Protein AF-A0A0F3P1H4-F1 (afdb_monomer)

Solvent-accessible surface area (backbone atoms only — not comparable to full-atom values): 3948 Å² total; per-residue (Å²): 133,50,44,24,34,41,29,38,34,51,95,96,37,83,43,80,75,44,78,48,79,49,78,92,46,72,68,59,51,54,47,44,42,65,71,44,52,52,49,53,46,57,71,76,52,87,66,84,75,95,71,81,64,51,74,48,76,49,75,53,71,75,128

Sequence (63 aa):
MKRSMIAAFYNGKVIVPFLFEGNCNKSIFESYIQAILIKELNSEQASTTKTFICLYCIISSKN

Secondary structure (DSSP, 8-state):
--EEEEEEEETTEEEEEEEEES---HHHHHHHIIIIIHHHHHHTTS-S----PEEEEE-----

Organism: NCBI:txid1359175

Mean predicted aligned error: 7.69 Å

Structure (mmCIF, N/CA/C/O backbone):
data_AF-A0A0F3P1H4-F1
#
_entry.id   AF-A0A0F3P1H4-F1
#
loop_
_atom_site.group_PDB
_atom_site.id
_atom_site.type_symbol
_atom_site.label_atom_id
_atom_site.label_alt_id
_atom_site.label_comp_id
_atom_site.label_asym_id
_atom_site.label_entity_id
_atom_site.label_seq_id
_atom_site.pdbx_PDB_ins_code
_atom_site.Cartn_x
_atom_site.Cartn_y
_atom_site.Cartn_z
_atom_site.occupancy
_atom_site.B_iso_or_equiv
_atom_site.auth_seq_id
_atom_site.auth_comp_id
_atom_site.auth_asym_id
_atom_site.auth_atom_id
_atom_site.pdbx_PDB_model_num
ATOM 1 N N . MET A 1 1 ? 3.698 -3.120 -20.891 1.00 65.94 1 MET A N 1
ATOM 2 C CA . MET A 1 1 ? 4.082 -2.241 -19.760 1.00 65.94 1 MET A CA 1
ATOM 3 C C . MET A 1 1 ? 3.529 -2.823 -18.471 1.00 65.94 1 MET A C 1
ATOM 5 O O . MET A 1 1 ? 2.403 -3.307 -18.472 1.00 65.94 1 MET A O 1
ATOM 9 N N . LYS A 1 2 ? 4.322 -2.833 -17.395 1.00 80.06 2 LYS A N 1
ATOM 10 C CA . LYS A 1 2 ? 3.935 -3.427 -16.109 1.00 80.06 2 LYS A CA 1
ATOM 11 C C . LYS A 1 2 ? 3.038 -2.458 -15.339 1.00 80.06 2 LYS A C 1
ATOM 13 O O . LYS A 1 2 ? 3.467 -1.341 -15.073 1.00 80.06 2 LYS A O 1
ATOM 18 N N . ARG A 1 3 ? 1.823 -2.881 -14.988 1.00 83.75 3 ARG A N 1
ATOM 19 C CA . ARG A 1 3 ? 0.905 -2.112 -14.136 1.00 83.75 3 ARG A CA 1
ATOM 20 C C . ARG A 1 3 ? 1.010 -2.604 -12.695 1.00 83.75 3 ARG A C 1
ATOM 22 O O . ARG A 1 3 ? 0.965 -3.803 -12.437 1.00 83.75 3 ARG A O 1
ATOM 29 N N . SER A 1 4 ? 1.156 -1.675 -11.767 1.00 88.50 4 SER A N 1
ATOM 30 C CA . SER A 1 4 ? 1.272 -1.939 -10.336 1.00 88.50 4 SER A CA 1
ATOM 31 C C . SER A 1 4 ? 0.203 -1.162 -9.581 1.00 88.50 4 SER A C 1
ATOM 33 O O . SER A 1 4 ? -0.276 -0.127 -10.044 1.00 88.50 4 SER A O 1
ATOM 35 N N . MET A 1 5 ? -0.182 -1.677 -8.418 1.00 89.81 5 MET A N 1
ATOM 36 C CA 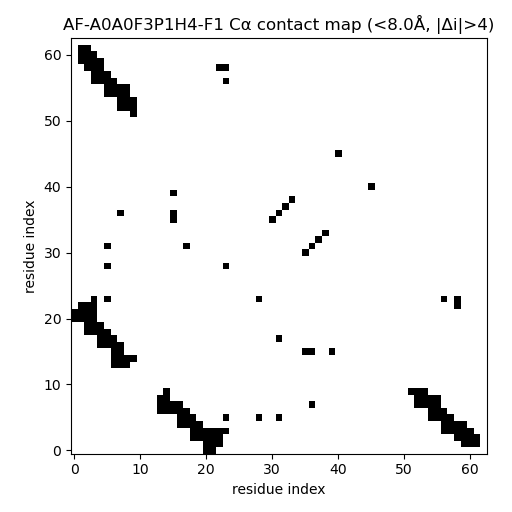. MET A 1 5 ? -1.113 -1.016 -7.518 1.00 89.81 5 MET A CA 1
ATOM 37 C C . MET A 1 5 ? -0.490 -0.906 -6.133 1.00 89.81 5 MET A C 1
ATOM 39 O O . MET A 1 5 ? 0.022 -1.891 -5.600 1.00 89.81 5 MET A O 1
ATOM 43 N N . ILE A 1 6 ? -0.567 0.277 -5.540 1.00 89.56 6 ILE A N 1
ATOM 44 C CA . ILE A 1 6 ? -0.294 0.492 -4.121 1.00 89.56 6 ILE A CA 1
ATOM 45 C C . ILE A 1 6 ? -1.603 0.871 -3.440 1.00 89.56 6 ILE A C 1
ATOM 47 O O . ILE A 1 6 ? -2.392 1.631 -3.993 1.00 89.56 6 ILE A O 1
ATOM 51 N N . ALA A 1 7 ? -1.865 0.293 -2.274 1.00 89.06 7 ALA A N 1
ATOM 52 C CA . ALA A 1 7 ? -3.062 0.600 -1.512 1.00 89.06 7 ALA A CA 1
ATOM 53 C C . ALA A 1 7 ? -2.810 0.446 -0.013 1.00 89.06 7 ALA A C 1
ATOM 55 O O . ALA A 1 7 ? -1.889 -0.253 0.426 1.00 89.06 7 ALA A O 1
ATOM 56 N N . ALA A 1 8 ? -3.665 1.090 0.771 1.00 85.56 8 ALA A N 1
ATOM 57 C CA . ALA A 1 8 ? -3.742 0.906 2.206 1.00 85.56 8 ALA A CA 1
ATOM 58 C C . ALA A 1 8 ? -4.731 -0.223 2.533 1.00 85.56 8 ALA A C 1
ATOM 60 O O . ALA A 1 8 ? -5.732 -0.409 1.846 1.00 85.56 8 ALA A O 1
ATOM 61 N N . PHE A 1 9 ? -4.459 -0.990 3.584 1.00 82.94 9 PHE A N 1
ATOM 62 C CA . PHE A 1 9 ? -5.366 -2.011 4.092 1.00 82.94 9 PHE A CA 1
ATOM 63 C C . PHE A 1 9 ? -5.733 -1.705 5.536 1.00 82.94 9 PHE A C 1
ATOM 65 O O . PHE A 1 9 ? -4.860 -1.524 6.389 1.00 82.94 9 PHE A O 1
ATOM 72 N N . TYR A 1 10 ? -7.033 -1.649 5.800 1.00 81.56 10 TYR A N 1
ATOM 73 C CA . TYR A 1 10 ? -7.588 -1.313 7.101 1.00 81.56 10 TYR A CA 1
ATOM 74 C C . TYR A 1 10 ? -8.871 -2.106 7.356 1.00 81.56 10 TYR A C 1
ATOM 76 O O . TYR A 1 10 ? -9.736 -2.189 6.487 1.00 81.56 10 TYR A O 1
ATOM 84 N N . ASN A 1 11 ? -8.997 -2.707 8.545 1.00 84.25 11 ASN A N 1
ATOM 85 C CA . ASN A 1 11 ? -10.173 -3.480 8.972 1.00 84.25 11 ASN A CA 1
ATOM 86 C C . ASN A 1 11 ? -10.680 -4.490 7.924 1.00 84.25 11 ASN A C 1
ATOM 88 O O . ASN A 1 11 ? -11.876 -4.572 7.641 1.00 84.25 11 ASN A O 1
ATOM 92 N N . GLY A 1 12 ? -9.764 -5.251 7.316 1.00 81.75 12 GLY A N 1
ATOM 93 C CA . GLY A 1 12 ? -10.119 -6.265 6.320 1.00 81.75 12 GLY A CA 1
ATOM 94 C C . GLY A 1 12 ? -10.448 -5.709 4.929 1.00 81.75 12 GLY A C 1
ATOM 95 O O . GLY A 1 12 ? -10.848 -6.477 4.056 1.00 81.75 12 GLY A O 1
ATOM 96 N N . LYS A 1 13 ? -10.301 -4.397 4.705 1.00 82.75 13 LYS A N 1
ATOM 97 C CA . LYS A 1 13 ? -10.656 -3.714 3.457 1.00 82.75 13 LYS A CA 1
ATOM 98 C C . LYS A 1 13 ? -9.455 -3.002 2.848 1.00 82.75 13 LYS A C 1
ATOM 100 O O . LYS A 1 13 ? -8.651 -2.397 3.552 1.00 82.75 13 LYS A O 1
ATOM 105 N N . VAL A 1 14 ? -9.372 -3.042 1.521 1.00 84.75 14 VAL A N 1
ATOM 106 C CA . VAL A 1 14 ? -8.460 -2.193 0.750 1.00 84.75 14 VAL A CA 1
ATOM 107 C C . VAL A 1 14 ? -9.080 -0.802 0.647 1.00 84.75 14 VAL A C 1
ATOM 109 O O . VAL A 1 14 ? -10.229 -0.671 0.230 1.00 84.75 14 VAL A O 1
ATOM 112 N N . ILE A 1 15 ? -8.320 0.219 1.020 1.00 85.00 15 ILE A N 1
ATOM 113 C CA . ILE A 1 15 ? -8.699 1.629 0.956 1.00 85.00 15 ILE A CA 1
ATOM 114 C C . ILE A 1 15 ? -7.640 2.406 0.169 1.00 85.00 15 ILE A C 1
ATOM 116 O O . ILE A 1 15 ? -6.472 2.012 0.112 1.00 85.00 15 ILE A O 1
ATOM 120 N N . VAL A 1 16 ? -8.061 3.516 -0.437 1.00 88.81 16 VAL A N 1
ATOM 121 C CA . VAL A 1 16 ? -7.176 4.462 -1.136 1.00 88.81 16 VAL A CA 1
ATOM 122 C C . VAL A 1 16 ? -6.276 3.788 -2.203 1.00 88.81 16 VAL A C 1
ATOM 124 O O . VAL A 1 16 ? -5.061 3.951 -2.193 1.00 88.81 16 VAL A O 1
ATOM 127 N N . PRO A 1 17 ? -6.806 2.966 -3.129 1.00 89.94 17 PRO A N 1
ATOM 128 C CA . PRO A 1 17 ? -5.968 2.324 -4.138 1.00 89.94 17 PRO A CA 1
ATOM 129 C C . PRO A 1 17 ? -5.410 3.340 -5.148 1.00 89.94 17 PRO A C 1
ATOM 131 O O . PRO A 1 17 ? -6.131 4.205 -5.639 1.00 89.94 17 PRO A O 1
ATOM 134 N N . PHE A 1 18 ? -4.142 3.181 -5.528 1.00 88.94 18 PHE A N 1
ATOM 135 C CA . PHE A 1 18 ? -3.485 3.957 -6.577 1.00 88.94 18 PHE A CA 1
ATOM 136 C C . PHE A 1 18 ? -2.801 3.039 -7.595 1.00 88.94 18 PHE A C 1
ATOM 138 O O . PHE A 1 18 ? -1.968 2.198 -7.246 1.00 88.94 18 PHE A O 1
ATOM 145 N N . LEU A 1 19 ? -3.162 3.209 -8.867 1.00 90.75 19 LEU A N 1
ATOM 146 C CA . LEU A 1 19 ? -2.613 2.463 -9.998 1.00 90.75 19 LEU A CA 1
ATOM 147 C C . LEU A 1 19 ? -1.510 3.274 -10.677 1.00 90.75 19 LEU A C 1
ATOM 149 O O . LEU A 1 19 ? -1.691 4.456 -10.956 1.00 90.75 19 LEU A O 1
ATOM 153 N N . PHE A 1 20 ? -0.391 2.626 -10.989 1.00 88.25 20 PHE A N 1
ATOM 154 C CA . PHE A 1 20 ? 0.739 3.257 -11.664 1.00 88.25 20 PHE A CA 1
ATOM 155 C C . PHE A 1 20 ? 1.474 2.279 -12.583 1.00 88.25 20 PHE A C 1
ATOM 157 O O . PHE A 1 20 ? 1.324 1.057 -12.486 1.00 88.25 20 PHE A O 1
ATOM 164 N N . GLU A 1 21 ? 2.283 2.819 -13.488 1.00 89.81 21 GLU A N 1
ATOM 165 C CA . GLU A 1 21 ? 3.141 2.025 -14.363 1.00 89.81 21 GLU A CA 1
ATOM 166 C C . GLU A 1 21 ? 4.542 1.858 -13.77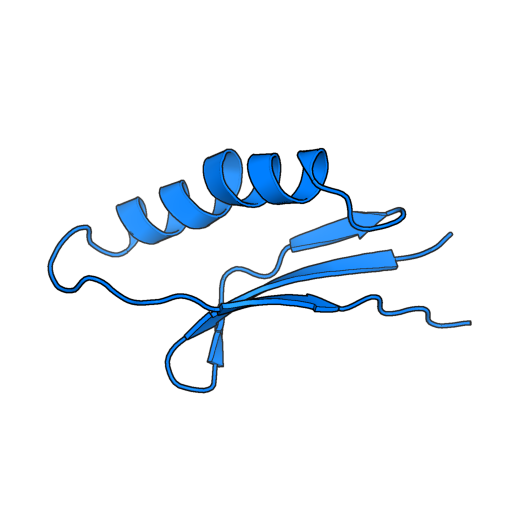6 1.00 89.81 21 GLU A C 1
ATOM 168 O O . GLU A 1 21 ? 5.110 2.769 -13.177 1.00 89.81 21 GLU A O 1
ATOM 173 N N . GLY A 1 22 ? 5.120 0.677 -13.976 1.00 86.38 22 GLY A N 1
ATOM 174 C CA . GLY A 1 22 ? 6.450 0.333 -13.493 1.00 86.38 22 GLY A CA 1
ATOM 175 C C . GLY A 1 22 ? 6.437 -0.452 -12.184 1.00 86.38 22 GLY A C 1
ATOM 176 O O . GLY A 1 22 ? 5.439 -1.058 -11.788 1.00 86.38 22 GLY A O 1
ATOM 177 N N . ASN A 1 23 ? 7.602 -0.513 -11.545 1.00 85.19 23 ASN A N 1
ATOM 178 C CA . ASN A 1 23 ? 7.808 -1.253 -10.305 1.00 85.19 23 ASN A CA 1
ATOM 179 C C . ASN A 1 23 ? 7.598 -0.356 -9.095 1.00 85.19 23 ASN A C 1
ATOM 181 O O . ASN A 1 23 ? 8.011 0.799 -9.095 1.00 85.19 23 ASN A O 1
ATOM 185 N N . CYS A 1 24 ? 7.050 -0.935 -8.033 1.00 82.94 24 CYS A N 1
ATOM 186 C CA . CYS A 1 24 ? 7.054 -0.305 -6.724 1.00 82.94 24 CYS A CA 1
ATOM 187 C C . CYS A 1 24 ? 8.488 -0.054 -6.254 1.00 82.94 24 CYS A C 1
ATOM 189 O O . CYS A 1 24 ? 9.336 -0.942 -6.340 1.00 82.94 24 CYS A O 1
ATOM 191 N N . ASN A 1 25 ? 8.749 1.136 -5.732 1.00 86.81 25 ASN A N 1
ATOM 192 C CA . ASN A 1 25 ? 10.008 1.479 -5.089 1.00 86.81 25 ASN A CA 1
ATOM 193 C C . ASN A 1 25 ? 9.739 2.437 -3.920 1.00 86.81 25 ASN A C 1
ATOM 195 O O . ASN A 1 25 ? 8.613 2.906 -3.735 1.00 86.81 25 ASN A O 1
ATOM 199 N N . LYS A 1 26 ? 10.783 2.732 -3.142 1.00 86.00 26 LYS A N 1
ATOM 200 C CA . LYS A 1 26 ? 10.686 3.600 -1.963 1.00 86.00 26 LYS A CA 1
ATOM 201 C C . LYS A 1 26 ? 10.127 4.993 -2.292 1.00 86.00 26 LYS A C 1
ATOM 203 O O . LYS A 1 26 ? 9.273 5.475 -1.562 1.00 86.00 26 LYS A O 1
ATOM 208 N N . SER A 1 27 ? 10.543 5.601 -3.403 1.00 90.44 27 SER A N 1
ATOM 209 C CA . SER A 1 27 ? 10.091 6.943 -3.795 1.00 90.44 27 SER A CA 1
ATOM 210 C C . SER A 1 27 ? 8.600 6.974 -4.151 1.00 90.44 27 SER A C 1
ATOM 212 O O . SER A 1 27 ? 7.884 7.871 -3.710 1.00 90.44 27 SER A O 1
ATOM 214 N N . ILE A 1 28 ? 8.104 5.967 -4.878 1.00 89.00 28 ILE A N 1
ATOM 215 C CA . ILE A 1 28 ? 6.672 5.830 -5.195 1.00 89.00 28 ILE A CA 1
ATOM 216 C C . ILE A 1 28 ? 5.862 5.613 -3.916 1.00 89.00 28 ILE A C 1
ATOM 218 O O . ILE A 1 28 ? 4.804 6.210 -3.745 1.00 89.00 28 ILE A O 1
ATOM 222 N N . PHE A 1 29 ? 6.375 4.790 -3.004 1.00 85.75 29 PHE A N 1
ATOM 223 C CA . PHE A 1 29 ? 5.742 4.526 -1.717 1.00 85.75 29 PHE A CA 1
ATOM 224 C C . PHE A 1 29 ? 5.636 5.787 -0.845 1.00 85.75 29 PHE A C 1
ATOM 226 O O . PHE A 1 29 ? 4.551 6.113 -0.370 1.00 85.75 29 PHE A O 1
ATOM 233 N N . GLU A 1 30 ? 6.733 6.528 -0.671 1.00 88.62 30 GLU A N 1
ATOM 234 C CA . GLU A 1 30 ? 6.752 7.785 0.093 1.00 88.62 30 GLU A CA 1
ATOM 235 C C . GLU A 1 30 ? 5.829 8.836 -0.533 1.00 88.62 30 GLU A C 1
ATOM 237 O O . GLU A 1 30 ? 5.063 9.495 0.174 1.00 88.62 30 GLU A O 1
ATOM 242 N N . SER A 1 31 ? 5.840 8.929 -1.866 1.00 90.88 31 SER A N 1
ATOM 243 C CA . SER A 1 31 ? 4.965 9.832 -2.617 1.00 90.88 31 SER A CA 1
ATOM 244 C C . SER A 1 31 ? 3.491 9.474 -2.426 1.00 90.88 31 SER A C 1
ATOM 246 O O . SER A 1 31 ? 2.682 10.358 -2.163 1.00 90.88 31 SER A O 1
ATOM 248 N N . TYR A 1 32 ? 3.134 8.188 -2.492 1.00 89.81 32 TYR A N 1
ATOM 249 C CA . TYR A 1 32 ? 1.777 7.715 -2.211 1.00 89.81 32 TYR A CA 1
ATOM 250 C C . TYR A 1 32 ? 1.335 8.074 -0.785 1.00 89.81 32 TYR A C 1
ATOM 252 O O . TYR A 1 32 ? 0.223 8.570 -0.597 1.00 89.81 32 TYR A O 1
ATOM 260 N N . ILE A 1 33 ? 2.205 7.884 0.217 1.00 86.81 33 ILE A N 1
ATOM 261 C CA . ILE A 1 33 ? 1.889 8.236 1.608 1.00 86.81 33 ILE A CA 1
ATOM 262 C C . ILE A 1 33 ? 1.587 9.731 1.734 1.00 86.81 33 ILE A C 1
ATOM 264 O O . ILE A 1 33 ? 0.537 10.104 2.253 1.00 86.81 33 ILE A O 1
ATOM 268 N N . GLN A 1 34 ? 2.500 10.588 1.274 1.00 88.56 34 GLN A N 1
ATOM 269 C CA . GLN A 1 34 ? 2.386 12.033 1.477 1.00 88.56 34 GLN A CA 1
ATOM 270 C C . GLN A 1 34 ? 1.295 12.669 0.618 1.00 88.56 34 GLN A C 1
ATOM 272 O O . GLN A 1 34 ? 0.561 13.541 1.084 1.00 88.56 34 GLN A O 1
ATOM 277 N N . ALA A 1 35 ? 1.206 12.267 -0.649 1.00 89.88 35 ALA A N 1
ATOM 278 C CA . ALA A 1 35 ? 0.334 12.925 -1.608 1.00 89.88 35 ALA A CA 1
ATOM 279 C C . ALA A 1 35 ? -1.102 12.404 -1.561 1.00 89.88 35 ALA A C 1
ATOM 281 O O . ALA A 1 35 ? -2.003 13.172 -1.89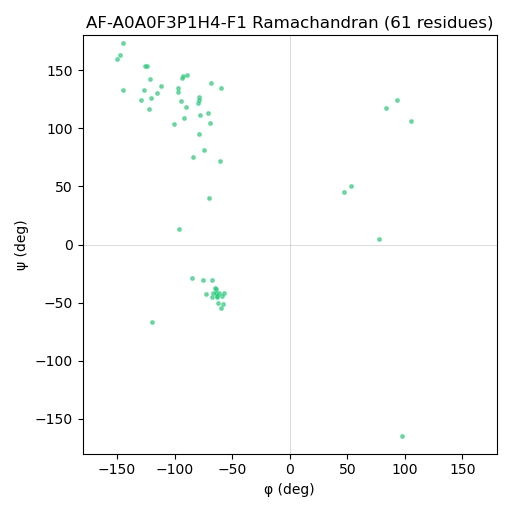0 1.00 89.88 35 ALA A O 1
ATOM 282 N N . ILE A 1 36 ? -1.303 11.140 -1.177 1.00 89.25 36 ILE A N 1
ATOM 283 C CA . ILE A 1 36 ? -2.603 10.470 -1.263 1.00 89.25 36 ILE A CA 1
ATOM 284 C C . ILE A 1 36 ? -3.050 10.031 0.130 1.00 89.25 36 ILE A C 1
ATOM 286 O O . ILE A 1 36 ? -3.981 10.616 0.670 1.00 89.25 36 ILE A O 1
ATOM 290 N N . LEU A 1 37 ? -2.359 9.073 0.760 1.00 85.31 37 LEU A N 1
ATOM 291 C CA . LEU A 1 37 ? -2.850 8.448 1.994 1.00 85.31 37 LEU A CA 1
ATOM 292 C C . LEU A 1 37 ? -3.086 9.457 3.126 1.00 85.31 37 LEU A C 1
ATOM 294 O O . LEU A 1 37 ? -4.163 9.474 3.708 1.00 85.31 37 LEU A O 1
ATOM 298 N N . ILE A 1 38 ? -2.105 10.310 3.437 1.00 84.75 38 ILE A N 1
ATOM 299 C CA . ILE A 1 38 ? -2.241 11.30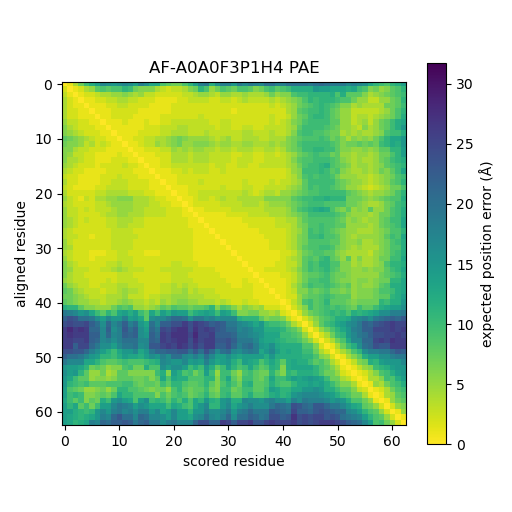5 4.512 1.00 84.75 38 ILE A CA 1
ATOM 300 C C . ILE A 1 38 ? -3.345 12.316 4.186 1.00 84.75 38 ILE A C 1
ATOM 302 O O . ILE A 1 38 ? -4.083 12.718 5.081 1.00 84.75 38 ILE A O 1
ATOM 306 N N . LYS A 1 39 ? -3.485 12.724 2.920 1.00 83.00 39 LYS A N 1
ATOM 307 C CA . LYS A 1 39 ? -4.518 13.691 2.524 1.00 83.00 39 LYS A CA 1
ATOM 308 C C . LYS A 1 39 ? -5.921 13.107 2.650 1.00 83.00 39 LYS A C 1
ATOM 310 O O . LYS A 1 39 ? -6.782 13.768 3.219 1.00 83.00 39 LYS A O 1
ATOM 315 N N . GLU A 1 40 ? -6.119 11.878 2.182 1.00 82.62 40 GLU A N 1
ATOM 316 C CA . GLU A 1 40 ? -7.395 11.162 2.284 1.00 82.62 40 GLU A CA 1
ATOM 317 C C . GLU A 1 40 ? -7.775 10.915 3.752 1.00 82.62 40 GLU A C 1
ATOM 319 O O . GLU A 1 40 ? -8.883 11.240 4.169 1.00 82.62 40 GLU A O 1
ATOM 324 N N . LEU A 1 41 ? -6.826 10.468 4.585 1.00 78.06 41 LEU A N 1
ATOM 325 C CA . LEU A 1 41 ? -7.066 10.269 6.021 1.00 78.06 41 LEU A CA 1
ATOM 326 C C . LEU A 1 41 ? -7.370 11.576 6.764 1.00 78.06 41 LEU A C 1
ATOM 328 O O . LEU A 1 41 ? -8.214 11.600 7.657 1.00 78.06 41 LEU A O 1
ATOM 332 N N . ASN A 1 42 ? -6.704 12.675 6.401 1.00 71.81 42 ASN A N 1
ATOM 333 C CA . ASN A 1 42 ? -7.004 13.988 6.970 1.00 71.81 42 ASN A CA 1
ATOM 334 C C . ASN A 1 42 ? -8.388 14.499 6.536 1.00 71.81 42 ASN A C 1
ATOM 336 O O . ASN A 1 42 ? -9.030 15.222 7.296 1.00 71.81 42 ASN A O 1
ATOM 340 N N . SER A 1 43 ? -8.846 14.120 5.338 1.00 67.56 43 SER A N 1
ATOM 341 C CA . SER A 1 43 ? -10.160 14.481 4.800 1.00 67.56 43 SER A CA 1
ATOM 342 C C . SER A 1 43 ? -11.304 13.680 5.441 1.00 67.56 43 SER A C 1
ATOM 344 O O . SER A 1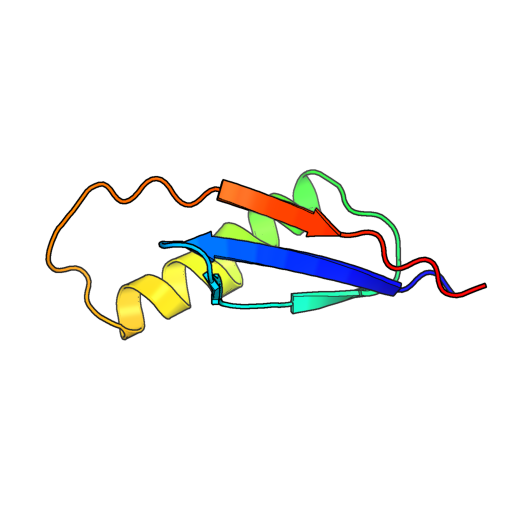 43 ? -12.398 14.215 5.602 1.00 67.56 43 SER A O 1
ATOM 346 N N . GLU A 1 44 ? -11.061 12.431 5.861 1.00 60.59 44 GLU A N 1
ATOM 347 C CA . GLU A 1 44 ? -12.070 11.529 6.455 1.00 60.59 44 GLU A CA 1
ATOM 348 C C . GLU A 1 44 ? -12.114 11.502 8.003 1.00 60.59 44 GLU A C 1
ATOM 350 O 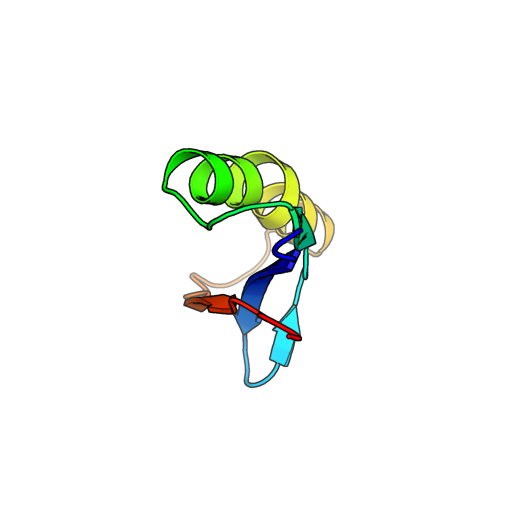O . GLU A 1 44 ? -12.826 10.678 8.568 1.00 60.59 44 GLU A O 1
ATOM 355 N N . GLN A 1 45 ? -11.466 12.465 8.679 1.00 47.59 45 GLN A N 1
ATOM 356 C CA . GLN A 1 45 ? -11.374 12.703 10.140 1.00 47.59 45 GLN A CA 1
ATOM 357 C C . GLN A 1 45 ? -10.026 12.318 10.768 1.00 47.59 45 GLN A C 1
ATOM 359 O O . GLN A 1 45 ? -9.774 11.177 11.148 1.00 47.59 45 GLN A O 1
ATOM 364 N N . ALA A 1 46 ? -9.243 13.347 11.101 1.00 47.16 46 ALA A N 1
ATOM 365 C CA . ALA A 1 46 ? -8.199 13.311 12.127 1.00 47.16 46 ALA A CA 1
ATOM 366 C C . ALA A 1 46 ? -8.772 13.217 13.563 1.00 47.16 46 ALA A C 1
ATOM 368 O O . ALA A 1 46 ? -8.278 13.870 14.482 1.00 47.16 46 ALA A O 1
ATOM 369 N N . SER A 1 47 ? -9.823 12.424 13.779 1.00 44.56 47 SER A N 1
ATOM 370 C CA . SER A 1 47 ? -10.320 12.118 15.114 1.00 44.56 47 SER A CA 1
ATOM 371 C C . SER A 1 47 ? -10.309 10.617 15.313 1.00 44.56 47 SER A C 1
ATOM 373 O O . SER A 1 47 ? -11.066 9.865 14.708 1.00 44.56 47 SER A O 1
ATOM 375 N N . THR A 1 48 ? -9.495 10.215 16.277 1.00 40.59 48 THR A N 1
ATOM 376 C CA . THR A 1 48 ? -9.424 8.890 16.882 1.00 40.59 48 THR A CA 1
ATOM 377 C C . THR A 1 48 ? -8.589 7.841 16.148 1.00 40.59 48 THR A C 1
ATOM 379 O O . THR A 1 48 ? -8.944 7.275 15.118 1.00 40.59 48 THR A O 1
ATOM 382 N N . THR A 1 49 ? -7.565 7.432 16.895 1.00 41.12 49 THR A N 1
ATOM 383 C CA . THR A 1 49 ? -6.857 6.150 16.866 1.00 41.12 49 THR A CA 1
ATOM 384 C C . THR A 1 49 ? -5.612 6.089 15.990 1.00 41.12 49 THR A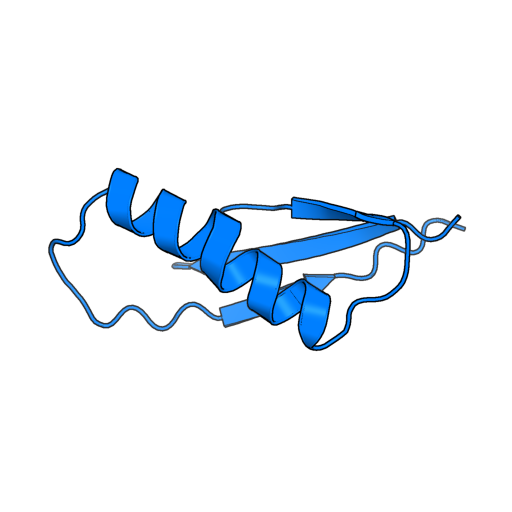 C 1
ATOM 386 O O . THR A 1 49 ? -5.619 6.350 14.794 1.00 41.12 49 THR A O 1
ATOM 389 N N . LYS A 1 50 ? -4.513 5.696 16.644 1.00 47.22 50 LYS A N 1
ATOM 390 C CA . LYS A 1 50 ? -3.259 5.214 16.063 1.00 47.22 50 LYS A CA 1
ATOM 391 C C . LYS A 1 50 ? -3.554 3.955 15.240 1.00 47.22 50 LYS A C 1
ATOM 393 O O . LYS A 1 50 ? -3.285 2.839 15.674 1.00 47.22 50 LYS A O 1
ATOM 398 N N . THR A 1 51 ? -4.203 4.129 14.102 1.00 51.69 51 THR A N 1
ATOM 399 C CA . THR A 1 51 ? -4.587 3.038 13.224 1.00 51.69 51 THR A CA 1
ATOM 400 C C . THR A 1 51 ? -3.353 2.600 12.454 1.00 51.69 51 THR A C 1
ATOM 402 O O . THR A 1 51 ? -2.825 3.337 11.623 1.00 51.69 51 THR A O 1
ATOM 405 N N . PHE A 1 52 ? -2.867 1.396 12.749 1.00 56.19 52 PHE A N 1
ATOM 406 C CA . PHE A 1 52 ? -1.829 0.756 11.954 1.00 56.19 52 PHE A CA 1
ATOM 407 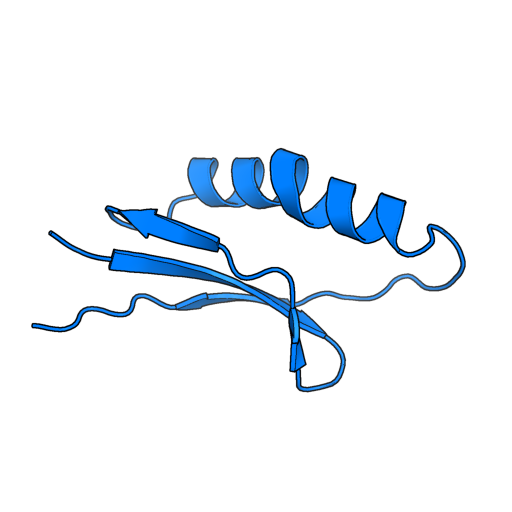C C . PHE A 1 52 ? -2.431 0.372 10.600 1.00 56.19 52 PHE A C 1
ATOM 409 O O . PHE A 1 52 ? -3.210 -0.573 10.500 1.00 56.19 52 PHE A O 1
ATOM 416 N N . ILE A 1 53 ? -2.096 1.133 9.561 1.00 62.53 53 ILE A N 1
ATOM 417 C CA . ILE A 1 53 ? -2.458 0.820 8.180 1.00 62.53 53 ILE A CA 1
ATOM 418 C C . ILE A 1 53 ? -1.334 -0.029 7.594 1.00 62.53 53 ILE A C 1
ATOM 420 O O . ILE A 1 53 ? -0.192 0.422 7.495 1.00 62.53 53 ILE A O 1
ATOM 424 N N . CYS A 1 54 ? -1.651 -1.258 7.192 1.00 58.69 54 CYS A N 1
ATOM 425 C CA . CYS A 1 54 ? -0.717 -2.077 6.431 1.00 58.69 54 CYS A CA 1
ATOM 426 C C . CYS A 1 54 ? -0.737 -1.615 4.971 1.00 58.69 54 CYS A C 1
ATOM 428 O O . CYS A 1 54 ? -1.789 -1.575 4.335 1.00 58.69 54 CYS A O 1
ATOM 430 N N . LEU A 1 55 ? 0.427 -1.253 4.438 1.00 64.19 55 LEU A N 1
ATOM 431 C CA . LEU A 1 55 ? 0.584 -0.860 3.042 1.00 64.19 55 LEU A CA 1
ATOM 432 C C . LEU A 1 55 ? 1.019 -2.069 2.222 1.00 64.19 55 LEU A C 1
ATOM 434 O O . LEU A 1 55 ? 2.055 -2.670 2.503 1.00 64.19 55 LEU A O 1
ATOM 438 N N . TYR A 1 56 ? 0.244 -2.400 1.192 1.00 64.62 56 TYR A N 1
ATOM 439 C CA . TYR A 1 56 ? 0.561 -3.493 0.279 1.00 64.62 56 TYR A CA 1
ATOM 440 C C . TYR A 1 56 ? 0.826 -2.935 -1.115 1.00 64.62 56 TYR A C 1
ATOM 442 O O . TYR A 1 56 ? 0.024 -2.170 -1.655 1.00 64.62 56 TYR A O 1
ATOM 450 N N . CYS A 1 57 ? 1.946 -3.346 -1.712 1.00 63.25 57 CYS A N 1
ATOM 451 C CA . CYS A 1 57 ? 2.203 -3.113 -3.125 1.00 63.25 57 CYS A CA 1
ATOM 452 C C . CYS A 1 57 ? 1.905 -4.397 -3.896 1.00 63.25 57 CYS A C 1
ATOM 454 O O . CYS A 1 57 ? 2.669 -5.361 -3.844 1.00 63.25 57 CYS A O 1
ATOM 456 N N . ILE A 1 58 ? 0.762 -4.422 -4.578 1.00 65.94 58 ILE A N 1
ATOM 457 C CA . ILE A 1 58 ? 0.343 -5.552 -5.399 1.00 65.94 58 ILE A CA 1
ATOM 458 C C . ILE A 1 58 ? 0.842 -5.293 -6.814 1.00 65.94 58 ILE A C 1
ATOM 460 O O . ILE A 1 58 ? 0.355 -4.427 -7.544 1.00 65.94 58 ILE A O 1
ATOM 464 N N . ILE A 1 59 ? 1.835 -6.076 -7.213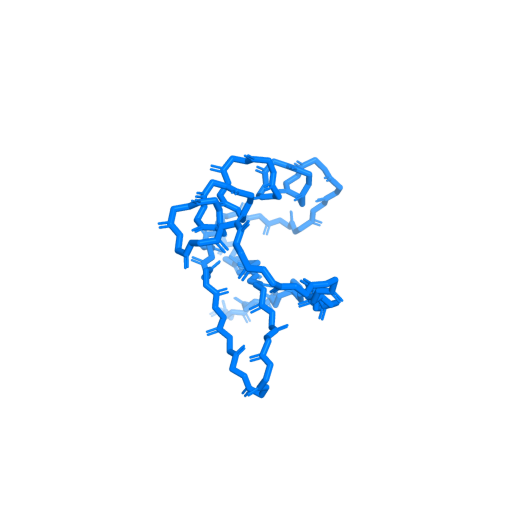 1.00 62.09 59 ILE A N 1
ATOM 465 C CA . ILE A 1 59 ? 2.314 -6.099 -8.585 1.00 62.09 59 ILE A CA 1
ATOM 466 C C . ILE A 1 59 ? 1.337 -6.955 -9.397 1.00 62.09 59 ILE A C 1
ATOM 468 O O . ILE A 1 59 ? 1.450 -8.179 -9.431 1.00 62.09 59 ILE A O 1
ATOM 472 N N . SER A 1 60 ? 0.366 -6.318 -10.051 1.00 52.22 60 SER A N 1
ATOM 473 C CA . SER A 1 60 ? -0.538 -7.003 -10.978 1.00 52.22 60 SER A CA 1
ATOM 474 C C . SER A 1 60 ? 0.119 -7.098 -12.355 1.00 52.22 60 SER A C 1
ATOM 476 O O . SER A 1 60 ? -0.195 -6.358 -13.287 1.00 52.22 60 SER A O 1
ATOM 478 N N . SER A 1 61 ? 1.084 -8.011 -12.490 1.00 42.84 61 SER A N 1
ATOM 479 C CA . SER A 1 61 ? 1.633 -8.366 -13.799 1.00 42.84 61 SER A CA 1
ATOM 480 C C . SER A 1 61 ? 0.613 -9.226 -14.545 1.00 42.84 61 SER A C 1
ATOM 482 O O . SER A 1 61 ? 0.710 -10.451 -14.536 1.00 42.84 61 SER A O 1
ATOM 484 N N . LYS A 1 62 ? -0.392 -8.607 -15.177 1.00 46.12 62 LYS A N 1
ATOM 485 C CA . LYS A 1 62 ? -1.087 -9.287 -16.275 1.00 46.12 62 LYS A CA 1
ATOM 486 C C . LYS A 1 62 ? -0.119 -9.341 -17.455 1.00 46.12 62 LYS A C 1
ATOM 488 O O . LYS A 1 62 ? 0.290 -8.289 -17.946 1.00 46.12 62 LYS A O 1
ATOM 493 N N . ASN A 1 63 ? 0.276 -10.575 -17.768 1.00 36.69 63 ASN A N 1
ATOM 494 C CA . ASN A 1 63 ? 1.005 -11.004 -18.960 1.00 36.69 63 ASN A CA 1
ATOM 495 C C . ASN A 1 63 ? 0.488 -10.285 -20.213 1.00 36.69 63 ASN A C 1
ATOM 497 O O . ASN A 1 63 ? -0.757 -10.220 -20.351 1.00 36.69 63 ASN A O 1
#

pLDDT: mean 74.87, std 16.58, range [36.69, 90.88]

Nearest PDB structures (foldseek):
  3zw3-assembly1_A  TM=6.140E-01  e=5.353E+00  Homo sapiens
  5jha-assembly1_A  TM=5.898E-01  e=6.098E+00  Homo sapiens
  4zgo-assembly2_B  TM=3.208E-01  e=9.013E+00  Schizosaccharomyces pombe
  6bi7-assembly2_C  TM=2.613E-01  e=6.946E+00  Homo sapiens

Radius of gyration: 12.55 Å; Cα contacts (8 Å, |Δi|>4): 86; chains: 1; bounding box: 23×26×37 Å

Foldseek 3Di:
DWKKWKFWDAPNDTPFIDIDDDDDDPVVVVCCVPVTVVVVDVVVDPDDDPGDIDMDIGRPPPD